Protein AF-A0A7C8HLS0-F1 (afdb_monomer)

pLDDT: mean 87.39, std 11.17, range [52.62, 97.94]

Solvent-accessible surface area (backbone atoms only — not comparable to full-atom values): 8087 Å² total; per-residue (Å²): 131,54,71,65,58,53,51,49,53,51,43,20,54,51,9,51,50,28,35,52,50,21,54,53,48,54,51,49,55,50,51,51,52,52,51,51,53,50,50,54,50,51,52,50,54,55,31,68,75,69,72,64,87,78,79,78,74,75,60,66,64,60,58,52,51,51,53,53,51,49,54,51,33,52,47,36,30,54,28,9,53,25,24,52,69,35,33,53,64,21,38,60,44,36,50,50,48,53,51,54,51,49,53,49,52,53,54,29,52,54,42,32,72,67,38,91,44,73,67,56,23,56,73,31,50,82,52,69,68,60,54,50,52,49,54,53,50,52,53,50,34,54,49,41,47,53,36,46,74,69,63,73,36,89

Secondary structure (DSSP, 8-state):
--HHHHHHHHHHHHHHHHHHHHHHHHHHHHHHHHHHHHHHHHHHHHHHHHT---PPPP-HHHHHHHHHHHHHHHHHHHHHHHHHTT-THHHHHHHHHHHHHHHHHHHHHHHHHH-SSHHHHHHTSPPHHHHHHHHHHHHHHHHHHHHHHTT---

Radius of gyration: 20.22 Å; Cα contacts (8 Å, |Δi|>4): 119; chains: 1; bounding box: 55×35×50 Å

Foldseek 3Di:
DDPLVVLLVVLLVVLQVLQVVLVVLVVVLVVVVVVVVVVVVVVVVVCVVVVDDDDDPDPVVVVVVSVLSNVLSVLSNVLSVCSNLLALCNLVSLVVNLVSLVVLQVVLVVQLVVDPDPVSNVVSHDDPVSVVVNVVSVVSSVSSVVSVVVVVGD

Structure (mmCIF, N/CA/C/O backbone):
data_AF-A0A7C8HLS0-F1
#
_entry.id   AF-A0A7C8HLS0-F1
#
loop_
_atom_site.group_PDB
_atom_site.id
_atom_site.type_symbol
_atom_site.label_atom_id
_atom_site.label_alt_id
_atom_site.label_comp_id
_atom_site.label_asym_id
_atom_site.label_entity_id
_atom_site.label_seq_id
_atom_site.pdbx_PDB_ins_code
_atom_site.Cartn_x
_atom_site.Cartn_y
_atom_site.Cartn_z
_atom_site.occupancy
_atom_site.B_iso_or_equiv
_atom_site.auth_seq_id
_atom_site.auth_comp_id
_atom_site.auth_asym_id
_atom_site.auth_atom_id
_atom_site.pdbx_PDB_model_num
ATOM 1 N N . MET A 1 1 ? -25.284 -3.864 18.017 1.00 72.00 1 MET A N 1
ATOM 2 C CA . MET A 1 1 ? -23.962 -3.477 17.482 1.00 72.00 1 MET A CA 1
ATOM 3 C C . MET A 1 1 ? -24.012 -1.989 17.195 1.00 72.00 1 MET A C 1
ATOM 5 O O . MET A 1 1 ? -24.939 -1.576 16.509 1.00 72.00 1 MET A O 1
ATOM 9 N N . THR A 1 2 ? -23.118 -1.187 17.775 1.00 93.12 2 THR A N 1
ATOM 10 C CA . THR A 1 2 ? -23.072 0.258 17.476 1.00 93.12 2 THR A CA 1
ATOM 11 C C . THR A 1 2 ? -22.434 0.501 16.104 1.00 93.12 2 THR A C 1
ATOM 13 O O . THR A 1 2 ? -21.792 -0.398 15.550 1.00 93.12 2 THR A O 1
ATOM 16 N N . LEU A 1 3 ? -22.612 1.697 15.535 1.00 93.62 3 LEU A N 1
ATOM 17 C CA . LEU A 1 3 ? -22.011 2.055 14.246 1.00 93.62 3 LEU A CA 1
ATOM 18 C C . LEU A 1 3 ? -20.479 1.946 14.295 1.00 93.62 3 LEU A C 1
ATOM 20 O O . LEU A 1 3 ? -19.868 1.420 13.371 1.00 93.62 3 LEU A O 1
ATOM 24 N N . GLU A 1 4 ? -19.860 2.374 15.394 1.00 94.19 4 GLU A N 1
ATOM 25 C CA . GLU A 1 4 ? -18.413 2.301 15.605 1.00 94.19 4 GLU A CA 1
ATOM 26 C C . GLU A 1 4 ? -17.932 0.850 15.595 1.00 94.19 4 GLU A C 1
ATOM 28 O O . GLU A 1 4 ? -16.973 0.521 14.905 1.00 94.19 4 GLU A O 1
ATOM 33 N N . GLN A 1 5 ? -18.641 -0.040 16.295 1.00 92.81 5 GLN A N 1
ATOM 34 C CA . GLN A 1 5 ? -18.319 -1.468 16.312 1.00 92.81 5 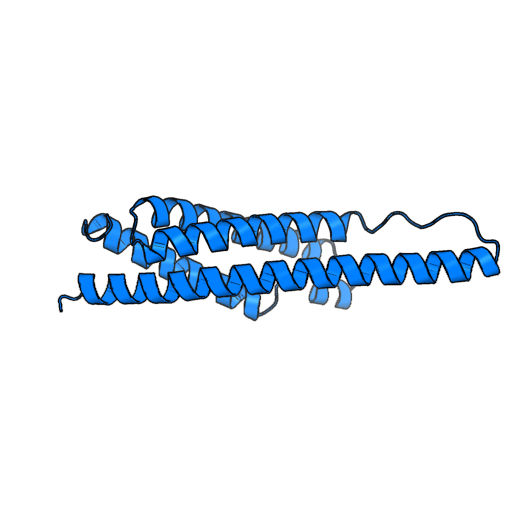GLN A CA 1
ATOM 35 C C . GLN A 1 5 ? -18.435 -2.088 14.916 1.00 92.81 5 GLN A C 1
ATOM 37 O O . GLN A 1 5 ? -17.571 -2.868 14.520 1.00 92.81 5 GLN A O 1
ATOM 42 N N . ALA A 1 6 ? -19.473 -1.719 14.158 1.00 95.50 6 ALA A N 1
ATOM 43 C CA . ALA A 1 6 ? -19.645 -2.159 12.775 1.00 95.50 6 ALA A CA 1
ATOM 44 C C . ALA A 1 6 ? -18.450 -1.741 11.906 1.00 95.50 6 ALA A C 1
ATOM 46 O O . ALA A 1 6 ? -17.879 -2.551 11.178 1.00 95.50 6 ALA A O 1
ATOM 47 N N . LEU A 1 7 ? -18.046 -0.477 12.019 1.00 95.88 7 LEU A N 1
ATOM 48 C CA . LEU A 1 7 ? -16.960 0.109 11.241 1.00 95.88 7 LEU A CA 1
ATOM 49 C C . LEU A 1 7 ? -15.580 -0.424 11.645 1.00 95.88 7 LEU A C 1
ATOM 51 O O . LEU A 1 7 ? -14.730 -0.603 10.776 1.00 95.88 7 LEU A O 1
ATOM 55 N N . VAL A 1 8 ? -15.368 -0.762 12.920 1.00 96.31 8 VAL A N 1
ATOM 56 C CA . VAL A 1 8 ? -14.172 -1.495 13.363 1.00 96.31 8 VAL A CA 1
ATOM 57 C C . VAL A 1 8 ? -14.113 -2.867 12.693 1.00 96.31 8 VAL A C 1
ATOM 59 O O . VAL A 1 8 ? -13.061 -3.247 12.189 1.00 96.31 8 VAL A O 1
ATOM 62 N N . TRP A 1 9 ? -15.225 -3.603 12.608 1.00 96.81 9 TRP A N 1
ATOM 63 C CA . TRP A 1 9 ? -15.250 -4.882 11.887 1.00 96.81 9 TRP A CA 1
ATOM 64 C C . TRP A 1 9 ? -14.962 -4.730 10.393 1.00 96.81 9 TRP A C 1
ATOM 66 O O . TRP A 1 9 ? -14.228 -5.547 9.836 1.00 96.81 9 TRP A O 1
ATOM 76 N N . VAL A 1 10 ? -15.468 -3.669 9.758 1.00 96.56 10 VAL A N 1
ATOM 77 C CA . VAL A 1 10 ? -15.119 -3.336 8.368 1.00 96.56 10 VAL A CA 1
ATOM 78 C C . VAL A 1 10 ? -13.616 -3.080 8.240 1.00 96.56 10 VAL A C 1
ATOM 80 O O . VAL A 1 10 ? -12.970 -3.688 7.387 1.00 96.56 10 VAL A O 1
ATOM 83 N N . LEU A 1 11 ? -13.039 -2.252 9.118 1.00 96.38 11 LEU A N 1
ATOM 84 C CA . LEU A 1 11 ? -11.603 -1.960 9.136 1.00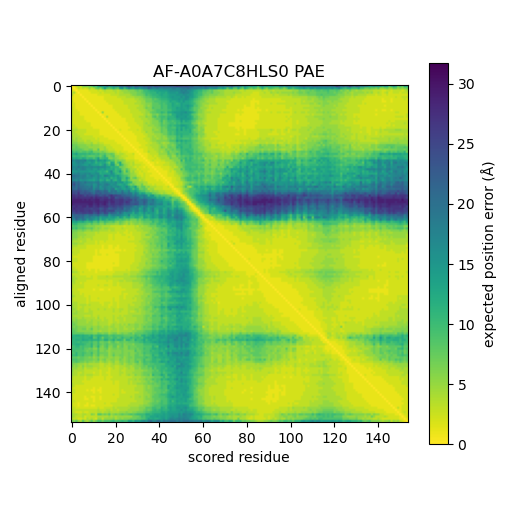 96.38 11 LEU A CA 1
ATOM 85 C C . LEU A 1 11 ? -10.773 -3.243 9.291 1.00 96.38 11 LEU A C 1
ATOM 87 O O . LEU A 1 11 ? -9.819 -3.456 8.548 1.00 96.38 11 LEU A O 1
ATOM 91 N N . ARG A 1 12 ? -11.176 -4.140 10.198 1.00 97.94 12 ARG A N 1
ATOM 92 C CA . ARG A 1 12 ? -10.530 -5.445 10.404 1.00 97.94 12 ARG A CA 1
ATOM 93 C C . ARG A 1 12 ? -10.618 -6.344 9.176 1.00 97.94 12 ARG A C 1
ATOM 95 O O . ARG A 1 12 ? -9.627 -6.979 8.821 1.00 97.94 12 ARG A O 1
ATOM 102 N N . GLY A 1 13 ? -11.778 -6.379 8.520 1.00 97.69 13 GLY A N 1
ATOM 103 C CA . GLY A 1 13 ? -11.981 -7.122 7.277 1.00 97.69 13 GLY A CA 1
ATOM 104 C C . GLY A 1 13 ? -11.022 -6.660 6.181 1.00 97.69 13 GLY A C 1
ATOM 105 O O . GLY A 1 13 ? -10.3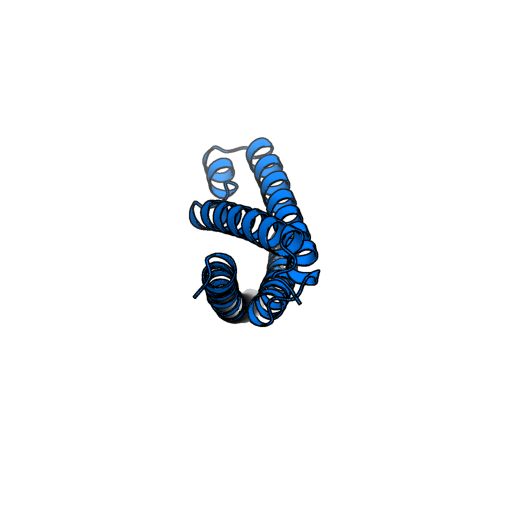22 -7.478 5.585 1.00 97.69 13 GLY A O 1
ATOM 106 N N . PHE A 1 14 ? -10.900 -5.345 5.982 1.00 97.44 14 PHE A N 1
ATOM 107 C CA . PHE A 1 14 ? -9.900 -4.783 5.070 1.00 97.44 14 PHE A CA 1
ATOM 108 C C . PHE A 1 14 ? -8.465 -5.048 5.528 1.00 97.44 14 PHE A C 1
ATOM 110 O O . PHE A 1 14 ? -7.608 -5.328 4.693 1.00 97.44 14 PHE A O 1
ATOM 117 N N . GLY A 1 15 ? -8.205 -5.038 6.836 1.00 97.06 15 GLY A N 1
ATOM 118 C CA . GLY A 1 15 ? -6.914 -5.417 7.397 1.00 97.06 15 GLY A CA 1
ATOM 119 C C . GLY A 1 15 ? -6.489 -6.831 7.002 1.00 97.06 15 GLY A C 1
ATOM 120 O O . GLY A 1 15 ? -5.366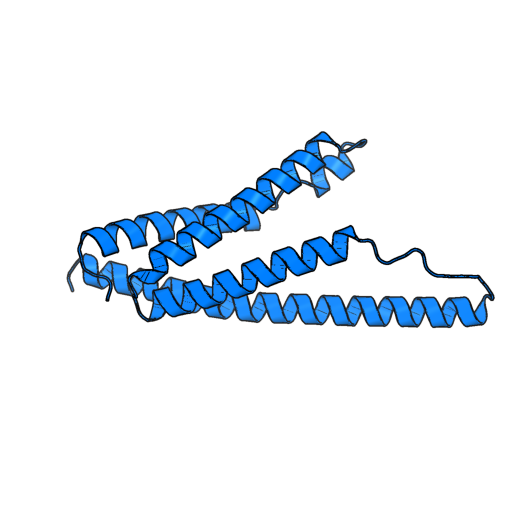 -7.034 6.540 1.00 97.06 15 GLY A O 1
ATOM 121 N N . ALA A 1 16 ? -7.405 -7.797 7.085 1.00 97.88 16 ALA A N 1
ATOM 122 C CA . ALA A 1 16 ? -7.154 -9.163 6.635 1.00 97.88 16 ALA A CA 1
ATOM 123 C C . ALA A 1 16 ? -6.879 -9.225 5.122 1.00 97.88 16 ALA A C 1
ATOM 125 O O . ALA A 1 16 ? -5.932 -9.888 4.694 1.00 97.88 16 ALA A O 1
ATOM 126 N N . LEU A 1 17 ? -7.645 -8.484 4.313 1.00 96.94 17 LEU A N 1
ATOM 127 C CA . LEU A 1 17 ? -7.411 -8.389 2.867 1.00 96.94 17 LEU A CA 1
ATOM 128 C C . LEU A 1 17 ? -6.046 -7.773 2.535 1.00 96.94 17 LEU A C 1
ATOM 130 O O . LEU A 1 17 ? -5.382 -8.240 1.614 1.00 96.94 17 LEU A O 1
ATOM 134 N N . TYR A 1 18 ? -5.597 -6.773 3.295 1.00 96.44 18 TYR A N 1
ATOM 135 C CA . TYR A 1 18 ? -4.273 -6.166 3.141 1.00 96.44 18 TYR A CA 1
ATOM 136 C C . TYR A 1 18 ? -3.153 -7.168 3.432 1.00 96.44 18 TYR A C 1
ATOM 138 O O . TYR A 1 18 ? -2.182 -7.233 2.679 1.00 96.44 18 TYR A O 1
ATOM 146 N N . ILE A 1 19 ? -3.300 -7.993 4.474 1.00 97.38 19 ILE A N 1
ATOM 147 C CA . ILE A 1 19 ? -2.334 -9.055 4.789 1.00 97.38 19 ILE A CA 1
ATOM 148 C C . ILE A 1 19 ? -2.262 -10.064 3.637 1.00 97.38 19 ILE A C 1
ATOM 150 O O . ILE A 1 19 ? -1.172 -10.364 3.149 1.00 97.38 19 ILE A O 1
ATOM 154 N N . VAL A 1 20 ? -3.412 -10.553 3.160 1.00 96.62 20 VAL A N 1
ATOM 155 C CA . VAL A 1 20 ? -3.470 -11.497 2.031 1.00 96.62 20 VAL A CA 1
ATOM 156 C C . VAL A 1 20 ? -2.865 -10.874 0.771 1.00 96.62 20 VAL A C 1
ATOM 158 O O . VAL A 1 20 ? -2.016 -11.490 0.126 1.00 96.62 20 VAL A O 1
ATOM 161 N N . GLY A 1 21 ? -3.242 -9.637 0.447 1.00 92.00 21 GLY A N 1
ATOM 162 C CA . GLY A 1 21 ? -2.714 -8.899 -0.697 1.00 92.00 21 GLY A CA 1
ATOM 163 C C . GLY A 1 21 ? -1.197 -8.725 -0.632 1.00 92.00 21 GLY A C 1
ATOM 164 O O . GLY A 1 21 ? -0.515 -8.945 -1.631 1.00 92.00 21 GLY A O 1
ATOM 165 N N . ALA A 1 22 ? -0.647 -8.419 0.545 1.00 93.69 22 ALA A N 1
ATOM 166 C CA . ALA A 1 22 ? 0.795 -8.312 0.737 1.00 93.69 22 ALA A CA 1
ATOM 167 C C . ALA A 1 22 ? 1.505 -9.658 0.523 1.00 93.69 22 ALA A C 1
ATOM 169 O O . ALA A 1 22 ? 2.514 -9.710 -0.179 1.00 93.69 22 ALA A O 1
ATOM 170 N N . VAL A 1 23 ? 0.967 -10.762 1.054 1.00 94.38 23 VAL A N 1
ATOM 171 C CA . VAL A 1 23 ? 1.526 -12.109 0.828 1.00 94.38 23 VAL A CA 1
ATOM 172 C C . VAL A 1 23 ? 1.538 -12.459 -0.663 1.00 94.38 23 VAL A C 1
ATOM 174 O O . VAL A 1 23 ? 2.552 -12.940 -1.175 1.00 94.38 23 VAL A O 1
ATOM 177 N N . LEU A 1 24 ? 0.443 -12.183 -1.377 1.00 93.12 24 LEU A N 1
ATOM 178 C CA . LEU A 1 24 ? 0.357 -12.406 -2.822 1.00 93.12 24 LEU A CA 1
ATOM 179 C C . LEU A 1 24 ? 1.358 -11.535 -3.592 1.00 93.12 24 LEU A C 1
ATOM 181 O O . LEU A 1 24 ? 2.025 -12.038 -4.496 1.00 93.12 24 LEU A O 1
ATOM 185 N N . LEU A 1 25 ? 1.526 -10.269 -3.203 1.00 89.69 25 LEU A N 1
ATOM 186 C CA . LEU A 1 25 ? 2.520 -9.372 -3.791 1.00 89.69 25 LEU A CA 1
ATOM 187 C C . LEU A 1 25 ? 3.945 -9.905 -3.596 1.00 89.69 25 LEU A C 1
ATOM 189 O O . LEU A 1 25 ? 4.699 -9.987 -4.562 1.00 89.69 25 LEU A O 1
ATOM 193 N N . PHE A 1 26 ? 4.319 -10.318 -2.381 1.00 89.88 26 PHE A N 1
ATOM 194 C CA . PHE A 1 26 ? 5.646 -10.887 -2.122 1.00 89.88 26 PHE A CA 1
ATOM 195 C C . PHE A 1 26 ? 5.883 -12.186 -2.890 1.00 89.88 26 PHE A C 1
ATOM 197 O O . PHE A 1 26 ? 6.985 -12.410 -3.396 1.00 89.88 26 PHE A O 1
ATOM 204 N N . ARG A 1 27 ? 4.852 -13.030 -3.022 1.00 89.94 27 ARG A N 1
ATOM 205 C CA . ARG A 1 27 ? 4.917 -14.222 -3.872 1.00 89.94 27 ARG A CA 1
ATOM 206 C C . ARG A 1 27 ? 5.173 -13.838 -5.327 1.00 89.94 27 ARG A C 1
ATOM 208 O O . ARG A 1 27 ? 6.065 -14.416 -5.938 1.00 89.94 27 ARG A O 1
ATOM 215 N N . HIS A 1 28 ? 4.447 -12.857 -5.861 1.00 86.62 28 HIS A N 1
ATOM 216 C CA . HIS A 1 28 ? 4.668 -12.362 -7.218 1.00 86.62 28 HIS A CA 1
ATOM 217 C C . HIS A 1 28 ? 6.081 -11.808 -7.400 1.00 86.62 28 HIS A C 1
ATOM 219 O O . HIS A 1 28 ? 6.766 -12.232 -8.323 1.00 86.62 28 HIS A O 1
ATOM 225 N N . LEU A 1 29 ? 6.554 -10.936 -6.505 1.00 85.44 29 LEU A N 1
ATOM 226 C CA . LEU A 1 29 ? 7.905 -10.369 -6.575 1.00 85.44 29 LEU A CA 1
ATOM 227 C C . LEU A 1 29 ? 8.990 -11.456 -6.556 1.00 85.44 29 LEU A C 1
ATOM 229 O O . LEU A 1 29 ? 9.953 -11.363 -7.312 1.00 85.44 29 LEU A O 1
ATOM 233 N N . ARG A 1 30 ? 8.820 -12.515 -5.751 1.00 84.31 30 ARG A N 1
ATOM 234 C CA . ARG A 1 30 ? 9.730 -13.673 -5.768 1.00 84.31 30 ARG A CA 1
ATOM 235 C C . ARG A 1 30 ? 9.697 -14.427 -7.091 1.00 84.31 30 ARG A C 1
ATOM 237 O O . ARG A 1 30 ? 10.753 -14.771 -7.603 1.00 84.31 30 ARG A O 1
ATOM 244 N N . VAL A 1 31 ? 8.510 -14.700 -7.631 1.00 84.44 31 VAL A N 1
ATOM 245 C CA . VAL A 1 31 ? 8.372 -15.405 -8.915 1.00 84.44 31 VAL A CA 1
ATOM 246 C C . VAL A 1 31 ? 9.011 -14.599 -10.045 1.00 84.44 31 VAL A C 1
ATOM 248 O O . VAL A 1 31 ? 9.747 -15.171 -10.839 1.00 84.44 31 VAL A O 1
ATOM 251 N N . TYR A 1 32 ? 8.805 -13.280 -10.075 1.00 79.75 32 TYR A N 1
ATOM 252 C CA . TYR A 1 32 ? 9.457 -12.399 -11.045 1.00 79.75 32 TYR A CA 1
ATOM 253 C C . TYR A 1 32 ? 10.980 -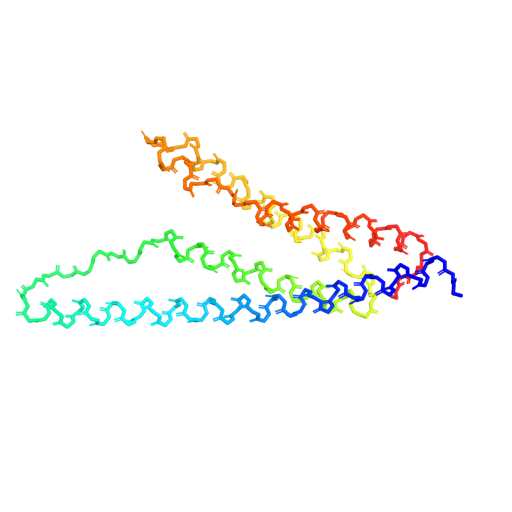12.398 -10.899 1.00 79.75 32 TYR A C 1
ATOM 255 O O . TYR A 1 32 ? 11.670 -12.510 -11.903 1.00 79.75 32 TYR A O 1
ATOM 263 N N . ALA A 1 33 ? 11.510 -12.341 -9.673 1.00 79.38 33 ALA A N 1
ATOM 264 C CA . ALA A 1 33 ? 12.955 -12.412 -9.450 1.00 79.38 33 ALA A CA 1
ATOM 265 C C . ALA A 1 33 ? 13.558 -13.747 -9.927 1.00 79.38 33 ALA A C 1
ATOM 267 O O . ALA A 1 33 ? 14.604 -13.758 -10.565 1.00 79.38 33 ALA A O 1
ATOM 268 N N . LEU A 1 34 ? 12.876 -14.871 -9.676 1.00 79.75 34 LEU A N 1
ATOM 269 C CA . LEU A 1 34 ? 13.317 -16.189 -10.147 1.00 79.75 34 LEU A CA 1
ATOM 270 C C . LEU A 1 34 ? 13.254 -16.320 -11.675 1.00 79.75 34 LEU A C 1
ATOM 272 O O . LEU A 1 34 ? 14.136 -16.932 -12.273 1.00 79.75 34 LEU A O 1
ATOM 276 N N . ALA A 1 35 ? 12.215 -15.768 -12.307 1.00 76.38 35 ALA A N 1
ATOM 277 C CA . ALA A 1 35 ? 12.081 -15.760 -13.761 1.00 76.38 35 ALA A CA 1
ATOM 278 C C . ALA A 1 35 ? 13.159 -14.894 -14.429 1.00 76.38 35 ALA A C 1
ATOM 280 O O . ALA A 1 35 ? 13.699 -15.275 -15.468 1.00 76.38 35 ALA A O 1
ATOM 281 N N . ASP A 1 36 ? 13.505 -13.765 -13.813 1.00 76.69 36 ASP A N 1
ATOM 282 C CA . ASP A 1 36 ? 14.583 -12.891 -14.271 1.00 76.69 36 ASP A CA 1
ATOM 283 C C . ASP A 1 36 ? 15.949 -13.596 -14.170 1.00 76.69 36 ASP A C 1
ATOM 285 O O . ASP A 1 36 ? 16.715 -13.624 -15.131 1.00 76.69 36 ASP A O 1
ATOM 289 N N . ASP A 1 37 ? 16.215 -14.292 -13.059 1.00 78.50 37 ASP A N 1
ATOM 290 C CA . ASP A 1 37 ? 17.423 -15.113 -12.897 1.00 78.50 37 ASP A CA 1
ATOM 291 C C . ASP A 1 37 ? 17.493 -16.273 -13.906 1.00 78.50 37 ASP A C 1
ATOM 293 O O . ASP A 1 37 ? 18.571 -16.600 -14.409 1.00 78.50 37 ASP A O 1
ATOM 297 N N . ALA A 1 38 ? 16.358 -16.906 -14.219 1.00 76.38 38 ALA A N 1
ATOM 298 C CA . ALA A 1 38 ? 16.291 -17.974 -15.215 1.00 76.38 38 ALA A CA 1
ATOM 299 C C . ALA A 1 38 ? 16.555 -17.445 -16.632 1.00 76.38 38 ALA A C 1
ATOM 301 O O . ALA A 1 38 ? 17.334 -18.049 -17.368 1.00 76.38 38 ALA A O 1
ATOM 302 N N . THR A 1 39 ? 15.966 -16.300 -16.986 1.00 76.44 39 THR A N 1
ATOM 303 C CA . THR A 1 39 ? 16.205 -15.621 -18.268 1.00 76.44 39 THR A CA 1
ATOM 304 C C . THR A 1 39 ? 17.678 -15.253 -18.413 1.00 76.44 39 THR A C 1
ATOM 306 O O . THR A 1 39 ? 18.300 -15.642 -19.398 1.00 76.44 39 THR A O 1
ATOM 309 N N . LYS A 1 40 ? 18.279 -14.634 -17.387 1.00 75.50 40 LYS A N 1
ATOM 310 C CA . LYS A 1 40 ? 19.717 -14.316 -17.369 1.00 75.50 40 LYS A CA 1
ATOM 311 C C . LYS A 1 40 ? 20.589 -15.555 -17.530 1.00 75.50 40 LYS A C 1
ATOM 313 O O . LYS A 1 40 ? 21.586 -15.511 -18.238 1.00 75.50 40 LYS A O 1
ATOM 318 N N . ARG A 1 41 ? 20.235 -16.676 -16.893 1.00 75.50 41 ARG A N 1
ATOM 319 C CA . ARG A 1 41 ? 20.966 -17.946 -17.053 1.00 75.50 41 ARG A CA 1
ATOM 320 C C . ARG A 1 41 ? 20.875 -18.498 -18.468 1.00 75.50 41 ARG A C 1
ATOM 322 O O . ARG A 1 41 ? 21.888 -18.952 -18.985 1.00 75.50 41 ARG A O 1
ATOM 329 N N . ILE A 1 42 ? 19.692 -18.473 -19.080 1.00 76.00 42 ILE A N 1
ATOM 330 C CA . ILE A 1 42 ? 19.509 -18.905 -20.472 1.00 76.00 42 ILE A CA 1
ATOM 331 C C . ILE A 1 42 ? 20.329 -18.011 -21.400 1.00 76.00 42 ILE A C 1
ATOM 333 O O . ILE A 1 42 ? 21.052 -18.518 -22.247 1.00 76.00 42 ILE A O 1
ATOM 337 N N . GLU A 1 43 ? 20.277 -16.699 -21.196 1.00 74.25 43 GLU A N 1
ATOM 338 C CA . GLU A 1 43 ? 21.029 -15.736 -21.991 1.00 74.25 43 GLU A CA 1
ATOM 339 C C . GLU A 1 43 ? 22.548 -15.905 -21.832 1.00 74.25 43 GLU A C 1
ATOM 341 O O . GLU A 1 43 ? 23.264 -15.905 -22.829 1.00 74.25 43 GLU A O 1
ATOM 346 N N . MET A 1 44 ? 23.041 -16.153 -20.612 1.00 75.06 44 MET A N 1
ATOM 347 C CA . MET A 1 44 ? 24.448 -16.500 -20.372 1.00 75.06 44 MET A CA 1
ATOM 348 C C . MET A 1 44 ? 24.847 -17.800 -21.081 1.00 75.06 44 MET A C 1
ATOM 350 O O . MET A 1 44 ? 25.877 -17.817 -21.742 1.00 75.06 44 MET A O 1
ATOM 354 N N . MET A 1 45 ? 24.036 -18.863 -21.007 1.00 76.06 45 MET A N 1
ATOM 355 C CA . MET A 1 45 ? 24.338 -20.140 -21.675 1.00 76.06 45 MET A CA 1
ATOM 356 C C . MET A 1 45 ? 24.335 -20.016 -23.204 1.00 76.06 45 MET A C 1
ATOM 358 O O . MET A 1 45 ? 25.238 -20.529 -23.859 1.00 76.06 45 MET A O 1
ATOM 362 N N . THR A 1 46 ? 23.356 -19.319 -23.789 1.00 77.06 46 THR A N 1
ATOM 363 C CA . THR A 1 46 ? 23.325 -19.047 -25.237 1.00 77.06 46 THR A CA 1
ATOM 364 C C . THR A 1 46 ? 24.553 -18.241 -25.665 1.00 77.06 46 THR A C 1
ATOM 366 O O . THR A 1 46 ? 25.166 -18.545 -26.683 1.00 77.06 46 THR A O 1
ATOM 369 N N . ARG A 1 47 ? 24.980 -17.263 -24.858 1.00 68.62 47 ARG A N 1
ATOM 370 C CA . ARG A 1 47 ? 26.145 -16.421 -25.162 1.00 68.62 47 ARG A CA 1
ATOM 371 C C . ARG A 1 47 ? 27.493 -17.099 -24.909 1.00 68.62 47 ARG A C 1
ATOM 373 O O . ARG A 1 47 ? 28.439 -16.794 -25.625 1.00 68.62 47 ARG A O 1
ATOM 380 N N . GLU A 1 48 ? 27.595 -18.037 -23.965 1.00 71.69 48 GLU A N 1
ATOM 381 C CA . GLU A 1 48 ? 28.765 -18.925 -23.825 1.00 71.69 48 GLU A CA 1
ATOM 382 C C . GLU A 1 48 ? 28.950 -19.795 -25.075 1.00 71.69 48 GLU A C 1
ATOM 384 O O . GLU A 1 48 ? 30.078 -20.049 -25.494 1.00 71.69 48 GLU A O 1
ATOM 389 N N . ILE A 1 49 ? 27.843 -20.206 -25.701 1.00 70.00 49 ILE A N 1
ATOM 390 C CA . ILE A 1 49 ? 27.851 -20.931 -26.975 1.00 70.00 49 ILE A CA 1
ATOM 391 C C . ILE A 1 49 ? 28.228 -19.996 -28.144 1.00 70.00 49 ILE A C 1
ATOM 393 O O . ILE A 1 49 ? 28.913 -20.432 -29.068 1.00 70.00 49 ILE A O 1
ATOM 397 N N . GLU A 1 50 ? 27.821 -18.721 -28.108 1.00 77.88 50 GLU A N 1
ATOM 398 C CA . GLU A 1 50 ? 28.033 -17.742 -29.194 1.00 77.88 50 GLU A CA 1
ATOM 399 C C . GLU A 1 50 ? 29.318 -16.890 -29.077 1.00 77.88 50 GLU A C 1
ATOM 401 O O . GLU A 1 50 ? 29.705 -16.237 -30.047 1.00 77.88 50 GLU A O 1
ATOM 406 N N . GLY A 1 51 ? 30.013 -16.897 -27.935 1.00 63.91 51 GLY A N 1
ATOM 407 C CA . GLY A 1 51 ? 31.306 -16.222 -27.746 1.00 63.91 51 GLY A CA 1
ATOM 408 C C . GLY A 1 51 ? 31.259 -14.686 -27.673 1.00 63.91 51 GLY A C 1
ATOM 409 O O . GLY A 1 51 ? 32.231 -14.038 -28.059 1.00 63.91 51 GLY A O 1
ATOM 410 N N . GLN A 1 52 ? 30.157 -14.085 -27.202 1.00 64.62 52 GLN A N 1
ATOM 411 C CA . GLN A 1 52 ? 30.006 -12.622 -27.059 1.00 64.62 52 GLN A CA 1
ATOM 412 C C . GLN A 1 52 ? 30.312 -12.101 -25.638 1.00 64.62 52 GLN A C 1
ATOM 414 O O . GLN A 1 52 ? 29.951 -12.729 -24.643 1.00 64.62 52 GLN A O 1
ATOM 419 N N . GLU A 1 53 ? 30.934 -10.914 -25.534 1.00 52.62 53 GLU A N 1
ATOM 420 C CA . GLU A 1 53 ? 31.297 -10.267 -24.260 1.00 52.62 53 GLU A CA 1
ATOM 421 C C . GLU A 1 53 ? 30.164 -9.442 -23.614 1.00 52.62 53 GLU A C 1
ATOM 423 O O . GLU A 1 53 ? 29.607 -8.532 -24.219 1.00 52.62 53 GLU A O 1
ATOM 428 N N . SER A 1 54 ? 29.964 -9.737 -22.321 1.00 57.91 54 SER A N 1
ATOM 429 C CA . SER A 1 54 ? 29.276 -9.024 -21.227 1.00 57.91 54 SER A CA 1
ATOM 430 C C . SER A 1 54 ? 27.785 -8.645 -21.344 1.00 57.91 54 SER A C 1
ATOM 432 O O . SER A 1 54 ? 27.294 -8.227 -22.391 1.00 57.91 54 SER A O 1
ATOM 434 N N . PRO A 1 55 ? 27.029 -8.761 -20.230 1.00 56.81 55 PRO A N 1
ATOM 435 C CA . PRO A 1 55 ? 25.636 -8.341 -20.175 1.00 56.81 55 PRO A CA 1
ATOM 436 C C . PRO A 1 55 ? 25.547 -6.809 -20.150 1.00 56.81 55 PRO A C 1
ATOM 438 O O . PRO A 1 55 ? 26.328 -6.148 -19.460 1.00 56.81 55 PRO A O 1
ATOM 441 N N . GLU A 1 56 ? 24.553 -6.240 -20.837 1.00 52.91 56 GLU A N 1
ATOM 442 C CA . GLU A 1 56 ? 24.055 -4.928 -20.424 1.00 52.91 56 GLU A CA 1
ATOM 443 C C . GLU A 1 56 ? 23.612 -5.057 -18.957 1.00 52.91 56 GLU A C 1
ATOM 445 O O . GLU A 1 56 ? 22.991 -6.062 -18.586 1.00 52.91 56 GLU A O 1
ATOM 450 N N . PRO A 1 57 ? 23.998 -4.119 -18.076 1.00 52.88 57 PRO A N 1
ATOM 451 C CA . PRO A 1 57 ? 23.639 -4.205 -16.671 1.00 52.88 57 PRO A CA 1
ATOM 452 C C . PRO A 1 57 ? 22.114 -4.312 -16.550 1.00 52.88 57 PRO A C 1
ATOM 454 O O . PRO A 1 57 ? 21.408 -3.676 -17.331 1.00 52.88 57 PRO A O 1
ATOM 457 N N . PRO A 1 58 ? 21.592 -5.089 -15.580 1.00 55.91 58 PRO A N 1
ATOM 458 C CA . PRO A 1 58 ? 20.154 -5.177 -15.367 1.00 55.91 58 PRO A CA 1
ATOM 459 C C . PRO A 1 58 ? 19.595 -3.763 -15.262 1.00 55.91 58 PRO A C 1
ATOM 461 O O . PRO A 1 58 ? 20.158 -2.962 -14.509 1.00 55.91 58 PRO A O 1
ATOM 464 N N . ASP A 1 59 ? 18.525 -3.466 -16.006 1.00 58.22 59 ASP A N 1
ATOM 465 C CA . ASP A 1 59 ? 17.912 -2.141 -16.021 1.00 58.22 59 ASP A CA 1
ATOM 466 C C . ASP A 1 59 ? 17.760 -1.656 -14.576 1.00 58.22 59 ASP A C 1
ATOM 468 O O . ASP A 1 59 ? 16.958 -2.181 -13.795 1.00 58.22 59 ASP A O 1
ATOM 472 N N . ALA A 1 60 ? 18.566 -0.662 -14.179 1.00 58.72 60 ALA A N 1
ATOM 473 C CA . ALA A 1 60 ? 18.583 -0.141 -12.807 1.00 58.72 60 ALA A CA 1
ATOM 474 C C . ALA A 1 60 ? 17.165 0.256 -12.352 1.00 58.72 60 ALA A C 1
ATOM 476 O O . ALA A 1 60 ? 16.796 0.156 -11.178 1.00 58.72 60 ALA A O 1
ATOM 477 N N . PHE A 1 61 ? 16.343 0.616 -13.335 1.00 58.78 61 PHE A N 1
ATOM 478 C CA . PHE A 1 61 ? 14.928 0.885 -13.224 1.00 58.78 61 PHE A CA 1
ATOM 479 C C . PHE A 1 61 ? 14.101 -0.270 -12.635 1.00 58.78 61 PHE A C 1
ATOM 481 O O . PHE A 1 61 ? 13.299 -0.036 -11.725 1.00 58.78 61 PHE A O 1
ATOM 488 N N . ASP A 1 62 ? 14.295 -1.504 -13.097 1.00 67.94 62 ASP A N 1
ATOM 489 C CA . ASP A 1 62 ? 13.531 -2.664 -12.629 1.00 67.94 62 ASP A CA 1
ATOM 490 C C . ASP A 1 62 ? 13.888 -3.021 -11.185 1.00 67.94 62 ASP A C 1
ATOM 492 O O . ASP A 1 62 ? 13.015 -3.342 -10.371 1.00 67.94 62 ASP A O 1
ATOM 496 N N . THR A 1 63 ? 15.158 -2.839 -10.822 1.00 72.44 63 THR A N 1
ATOM 497 C CA . THR A 1 63 ? 15.630 -3.014 -9.445 1.00 72.44 63 THR A CA 1
ATOM 498 C C . THR A 1 63 ? 15.014 -1.975 -8.503 1.00 72.44 63 THR A C 1
ATOM 500 O O . THR A 1 63 ? 14.522 -2.324 -7.425 1.00 72.44 63 THR A O 1
ATOM 503 N N . GLU A 1 64 ? 14.990 -0.698 -8.892 1.00 78.25 64 GLU A N 1
ATOM 504 C CA . GLU A 1 64 ? 14.363 0.364 -8.098 1.00 78.25 64 GLU A CA 1
ATOM 505 C C . GLU A 1 64 ? 12.850 0.178 -7.960 1.00 78.25 64 GLU A C 1
ATOM 507 O O . GLU A 1 64 ? 12.307 0.322 -6.860 1.00 78.25 64 GLU A O 1
ATOM 512 N N . ARG A 1 65 ? 12.168 -0.187 -9.053 1.00 80.62 65 ARG A N 1
ATOM 513 C CA . ARG A 1 65 ? 10.732 -0.491 -9.049 1.00 80.62 65 ARG A CA 1
ATOM 514 C C . ARG A 1 65 ? 10.427 -1.620 -8.070 1.00 80.62 65 ARG A C 1
ATOM 516 O O . ARG A 1 65 ? 9.536 -1.475 -7.235 1.00 80.62 65 ARG A O 1
ATOM 523 N N . ASN A 1 66 ? 11.175 -2.719 -8.137 1.00 81.50 66 ASN A N 1
ATOM 524 C CA . ASN A 1 66 ? 10.961 -3.878 -7.273 1.00 81.50 66 ASN A CA 1
ATOM 525 C C . ASN A 1 66 ? 11.204 -3.537 -5.797 1.00 81.50 66 ASN A C 1
ATOM 527 O O . ASN A 1 66 ? 10.422 -3.950 -4.941 1.00 81.50 66 ASN A O 1
ATOM 531 N N . ARG A 1 67 ? 12.222 -2.721 -5.487 1.00 86.12 67 ARG A N 1
ATOM 532 C CA . ARG A 1 67 ? 12.464 -2.213 -4.123 1.00 86.12 67 ARG A CA 1
ATOM 533 C C . ARG A 1 67 ? 11.316 -1.337 -3.623 1.00 86.12 67 ARG A C 1
ATOM 535 O O . ARG A 1 67 ? 10.874 -1.505 -2.488 1.00 86.12 67 ARG A O 1
ATOM 542 N N . TRP A 1 68 ? 10.800 -0.444 -4.468 1.00 88.69 68 TRP A N 1
ATOM 543 C CA . TRP A 1 68 ? 9.659 0.408 -4.128 1.00 88.69 68 TRP A CA 1
ATOM 544 C C . TRP A 1 68 ? 8.391 -0.412 -3.855 1.00 88.69 68 TRP A C 1
ATOM 546 O O . TRP A 1 68 ? 7.692 -0.173 -2.870 1.00 88.69 68 TRP A O 1
ATOM 556 N N . LEU A 1 69 ? 8.118 -1.415 -4.696 1.00 87.38 69 LEU A N 1
ATOM 557 C CA . LEU A 1 69 ? 6.996 -2.340 -4.520 1.00 87.38 69 LEU A CA 1
ATOM 558 C C . LEU A 1 69 ? 7.152 -3.192 -3.257 1.00 87.38 69 LEU A C 1
ATOM 560 O O . LEU A 1 69 ? 6.178 -3.373 -2.531 1.00 87.38 69 LEU A O 1
ATOM 564 N N . ALA A 1 70 ? 8.362 -3.666 -2.955 1.00 89.00 70 ALA A N 1
ATOM 565 C CA . ALA A 1 70 ? 8.636 -4.409 -1.730 1.00 89.00 70 ALA A CA 1
ATOM 566 C C . ALA A 1 70 ? 8.384 -3.549 -0.481 1.00 89.00 70 ALA A C 1
ATOM 568 O O . ALA A 1 70 ? 7.710 -4.002 0.443 1.00 89.00 70 ALA A O 1
ATOM 569 N N . ALA A 1 71 ? 8.848 -2.294 -0.473 1.00 91.50 71 ALA A N 1
ATOM 570 C CA . ALA A 1 71 ? 8.589 -1.355 0.619 1.00 91.50 71 ALA A CA 1
ATOM 571 C C . ALA A 1 71 ? 7.084 -1.089 0.804 1.00 91.50 71 ALA A C 1
ATOM 573 O O . ALA A 1 71 ? 6.574 -1.153 1.924 1.00 91.50 71 ALA A O 1
ATOM 574 N N . GLY A 1 72 ? 6.355 -0.872 -0.297 1.00 92.25 72 GLY A N 1
ATOM 575 C CA . GLY A 1 72 ? 4.895 -0.753 -0.277 1.00 92.25 72 GLY A CA 1
ATOM 576 C C . GLY A 1 72 ? 4.207 -2.020 0.245 1.00 92.25 72 GLY A C 1
ATOM 577 O O . GLY A 1 72 ? 3.263 -1.932 1.027 1.00 92.25 72 GLY A O 1
ATOM 578 N N . GLY A 1 73 ? 4.712 -3.203 -0.113 1.00 92.44 73 GLY A N 1
ATOM 579 C CA . GLY A 1 73 ? 4.222 -4.492 0.375 1.00 92.44 73 GLY A CA 1
ATOM 580 C C . GLY A 1 73 ? 4.401 -4.677 1.881 1.00 92.44 73 GLY A C 1
ATOM 581 O O . GLY A 1 73 ? 3.464 -5.104 2.555 1.00 92.44 73 GLY A O 1
ATOM 582 N N . VAL A 1 74 ? 5.562 -4.295 2.429 1.00 94.88 74 VAL A N 1
ATOM 583 C CA . VAL A 1 74 ? 5.799 -4.301 3.884 1.00 94.88 74 VAL A CA 1
ATOM 584 C C . VAL A 1 74 ? 4.823 -3.357 4.579 1.00 94.88 74 VAL A C 1
ATOM 586 O O . VAL A 1 74 ? 4.138 -3.772 5.512 1.00 94.88 74 VAL A O 1
ATOM 589 N N . LEU A 1 75 ? 4.708 -2.111 4.108 1.00 95.06 75 LEU A N 1
ATOM 590 C CA . LEU A 1 75 ? 3.776 -1.146 4.697 1.00 95.06 75 LEU A CA 1
ATOM 591 C C . LEU A 1 75 ? 2.323 -1.638 4.615 1.00 95.06 75 LEU A C 1
ATOM 593 O O . LEU A 1 75 ? 1.580 -1.483 5.579 1.00 95.06 75 LEU A O 1
ATOM 597 N N . THR A 1 76 ? 1.931 -2.289 3.515 1.00 95.75 76 THR A N 1
ATOM 598 C CA . THR A 1 76 ? 0.594 -2.885 3.351 1.00 95.75 76 THR A CA 1
ATOM 599 C C . THR A 1 76 ? 0.348 -3.983 4.385 1.00 95.75 76 THR A C 1
ATOM 601 O O . THR A 1 76 ? -0.699 -3.991 5.028 1.00 95.75 76 THR A O 1
ATOM 604 N N . ALA A 1 77 ? 1.317 -4.878 4.602 1.00 96.69 77 ALA A N 1
ATOM 605 C CA . ALA A 1 77 ? 1.204 -5.941 5.600 1.00 96.69 77 ALA A CA 1
ATOM 606 C C . ALA A 1 77 ? 1.091 -5.379 7.027 1.00 96.69 77 ALA A C 1
ATOM 608 O O . ALA A 1 77 ? 0.231 -5.805 7.799 1.00 96.69 77 ALA A O 1
ATOM 609 N N . VAL A 1 78 ? 1.932 -4.396 7.363 1.00 97.50 78 VAL A N 1
ATOM 610 C CA . VAL A 1 78 ? 1.949 -3.755 8.686 1.00 97.50 78 VAL A CA 1
ATOM 611 C C . VAL A 1 78 ? 0.661 -2.959 8.925 1.00 97.50 78 VAL A C 1
ATOM 613 O O . VAL A 1 78 ? 0.082 -3.051 10.007 1.00 97.50 78 VAL A O 1
ATOM 616 N N . ALA A 1 79 ? 0.152 -2.253 7.909 1.00 96.75 79 ALA A N 1
ATOM 617 C CA . ALA A 1 79 ? -1.156 -1.599 7.958 1.00 96.75 79 ALA A CA 1
ATOM 618 C C . ALA A 1 79 ? -2.273 -2.624 8.185 1.00 96.75 79 ALA A C 1
ATOM 620 O O . ALA A 1 79 ? -3.141 -2.416 9.030 1.00 96.75 79 ALA A O 1
ATOM 621 N N . GLY A 1 80 ? -2.220 -3.751 7.469 1.00 96.94 80 GLY A N 1
ATOM 622 C CA . GLY A 1 80 ? -3.159 -4.856 7.611 1.00 96.94 80 GLY A CA 1
ATOM 623 C C . GLY A 1 80 ? -3.223 -5.392 9.038 1.00 96.94 80 GLY A C 1
ATOM 624 O O . GLY A 1 80 ? -4.302 -5.457 9.624 1.00 96.94 80 GLY A O 1
ATOM 625 N N . LEU A 1 81 ? -2.064 -5.685 9.633 1.00 97.75 81 LEU A N 1
ATOM 626 C CA . LEU A 1 81 ? -1.958 -6.119 11.029 1.00 97.75 81 LEU A CA 1
ATOM 627 C C . LEU A 1 81 ? -2.528 -5.076 11.996 1.00 97.75 81 LEU A C 1
ATOM 629 O O . LEU A 1 81 ? -3.368 -5.409 12.831 1.00 97.75 81 LEU A O 1
ATOM 633 N N . ALA A 1 82 ? -2.130 -3.810 11.856 1.00 97.19 82 ALA A N 1
ATOM 634 C CA . ALA A 1 82 ? -2.623 -2.741 12.720 1.00 97.19 82 ALA A CA 1
ATOM 635 C C . ALA A 1 82 ? -4.151 -2.569 12.622 1.00 97.19 82 ALA A C 1
ATOM 637 O O . ALA A 1 82 ? -4.811 -2.368 13.640 1.00 97.19 82 ALA A O 1
ATOM 638 N N . MET A 1 83 ? -4.724 -2.700 11.421 1.00 97.69 83 MET A N 1
ATOM 639 C CA . MET A 1 83 ? -6.170 -2.643 11.189 1.00 97.69 83 MET A CA 1
ATOM 640 C C . MET A 1 83 ? -6.917 -3.851 11.772 1.00 97.69 83 MET A C 1
ATOM 642 O O . MET A 1 83 ? -7.964 -3.666 12.388 1.00 97.69 83 MET A O 1
ATOM 646 N N . VAL A 1 84 ? -6.385 -5.075 11.642 1.00 97.94 84 VAL A N 1
ATOM 647 C CA . VAL A 1 84 ? -6.981 -6.297 12.231 1.00 97.94 84 VAL A CA 1
ATOM 648 C C . VAL A 1 84 ? -7.082 -6.194 13.752 1.00 97.94 84 VAL A C 1
ATOM 650 O O . VAL A 1 84 ? -8.093 -6.580 14.342 1.00 97.94 84 VAL A O 1
ATOM 653 N N . PHE A 1 85 ? -6.067 -5.625 14.396 1.00 97.12 85 PHE A N 1
ATOM 654 C CA . PHE A 1 85 ? -6.091 -5.393 15.839 1.00 97.12 85 PHE A CA 1
ATOM 655 C C . PHE A 1 85 ? -6.789 -4.085 16.235 1.00 97.12 85 PHE A C 1
ATOM 657 O O . PHE A 1 85 ? -6.985 -3.845 17.422 1.00 97.12 85 PHE A O 1
ATOM 664 N N . ALA A 1 86 ? -7.245 -3.291 15.259 1.00 95.38 86 ALA A N 1
ATOM 665 C CA . ALA A 1 86 ? -7.869 -1.983 15.451 1.00 95.38 86 ALA A CA 1
ATOM 666 C C . ALA A 1 86 ? -7.012 -1.025 16.300 1.00 95.38 86 ALA A C 1
ATOM 668 O O . ALA A 1 86 ? -7.537 -0.298 17.136 1.00 95.38 86 ALA A O 1
ATOM 669 N N . LEU A 1 87 ? -5.695 -1.034 16.081 1.00 96.38 87 LEU A N 1
ATOM 670 C CA . LEU A 1 87 ? -4.743 -0.205 16.820 1.00 96.38 87 LEU A CA 1
ATOM 671 C C . LEU A 1 87 ? -4.760 1.237 16.315 1.00 96.38 87 LEU A C 1
ATOM 673 O O . LEU A 1 87 ? -4.831 1.473 15.105 1.00 96.38 87 LEU A O 1
ATOM 677 N N . GLN A 1 88 ? -4.565 2.206 17.204 1.00 94.38 88 GLN A N 1
ATOM 678 C CA . GLN A 1 88 ? -4.500 3.625 16.845 1.00 94.38 88 GLN A CA 1
ATOM 679 C C . GLN A 1 88 ? -3.333 3.953 15.894 1.00 94.38 88 GLN A C 1
ATOM 681 O O . GLN A 1 88 ? -3.447 4.833 15.037 1.00 94.38 88 GLN A O 1
ATOM 686 N N . ILE A 1 89 ? -2.241 3.179 15.953 1.00 96.00 89 ILE A N 1
ATOM 687 C CA . ILE A 1 89 ? -1.104 3.302 15.025 1.00 96.00 89 ILE A CA 1
ATOM 688 C C . ILE A 1 89 ? -1.478 2.994 13.564 1.00 96.00 89 ILE A C 1
ATOM 690 O O . ILE A 1 89 ? -0.773 3.429 12.651 1.00 96.00 89 ILE A O 1
ATOM 694 N N . SER A 1 90 ? -2.598 2.299 13.316 1.00 95.00 90 SER A N 1
ATOM 695 C CA . SER A 1 90 ? -3.083 2.017 11.956 1.00 95.00 90 SER A CA 1
ATOM 696 C C . SER A 1 90 ? -3.248 3.290 11.127 1.00 95.00 90 SER A C 1
ATOM 698 O O . SER A 1 90 ? -2.870 3.291 9.959 1.00 95.00 90 SER A O 1
ATOM 700 N N . LEU A 1 91 ? -3.702 4.394 11.733 1.00 95.94 91 LEU A N 1
ATOM 701 C CA . LEU A 1 91 ? -3.826 5.685 11.057 1.00 95.94 91 LEU A CA 1
ATOM 702 C C . LEU A 1 91 ? -2.472 6.190 10.546 1.00 95.94 91 LEU A C 1
ATOM 704 O O . LEU A 1 91 ? -2.361 6.588 9.390 1.00 95.94 91 LEU A O 1
ATOM 708 N N . VAL A 1 92 ? -1.438 6.142 11.388 1.00 96.56 92 VAL A N 1
ATOM 709 C CA . VAL A 1 92 ? -0.089 6.601 11.024 1.00 96.56 92 VAL A CA 1
ATOM 710 C C . VAL A 1 92 ? 0.452 5.775 9.858 1.00 96.56 92 VAL A C 1
ATOM 712 O O . VAL A 1 92 ? 0.952 6.330 8.882 1.00 96.56 92 VAL A O 1
ATOM 715 N N . ILE A 1 93 ? 0.297 4.451 9.914 1.00 96.25 93 ILE A N 1
ATOM 716 C CA . ILE A 1 93 ? 0.781 3.553 8.859 1.00 96.25 93 ILE A CA 1
ATOM 717 C C . ILE A 1 93 ? -0.015 3.749 7.558 1.00 96.25 93 ILE A C 1
ATOM 719 O O . ILE A 1 93 ? 0.576 3.769 6.481 1.00 96.25 93 ILE A O 1
ATOM 723 N N . LEU A 1 94 ? -1.336 3.944 7.634 1.00 96.31 94 LEU A N 1
ATOM 724 C CA . LEU A 1 94 ? -2.182 4.230 6.470 1.00 96.31 94 LEU A CA 1
ATOM 725 C C . LEU A 1 94 ? -1.810 5.562 5.806 1.00 96.31 94 LEU A C 1
ATOM 727 O O . LEU A 1 94 ? -1.741 5.632 4.581 1.00 96.31 94 LEU A O 1
ATOM 731 N N . VAL A 1 95 ? -1.494 6.600 6.588 1.00 96.88 95 VAL A N 1
ATOM 732 C CA . VAL A 1 95 ? -0.965 7.866 6.053 1.00 96.88 95 VAL A CA 1
ATOM 733 C C . VAL A 1 95 ? 0.364 7.637 5.333 1.00 96.88 95 VAL A C 1
ATOM 735 O O . VAL A 1 95 ? 0.531 8.105 4.208 1.00 96.88 95 VAL A O 1
ATOM 738 N N . LEU A 1 96 ? 1.286 6.868 5.922 1.00 96.50 96 LEU A N 1
ATOM 739 C CA . LEU A 1 96 ? 2.541 6.505 5.254 1.00 96.50 96 LEU A CA 1
ATOM 740 C C . LEU A 1 96 ? 2.298 5.725 3.953 1.00 96.50 96 LEU A C 1
ATOM 742 O O . LEU A 1 96 ? 2.990 5.967 2.966 1.00 96.50 96 LEU A O 1
ATOM 746 N N . LEU A 1 97 ? 1.295 4.843 3.917 1.00 94.81 97 LEU A N 1
ATOM 747 C CA . LEU A 1 97 ? 0.908 4.113 2.709 1.00 94.81 97 LEU A CA 1
ATOM 748 C C . LEU A 1 97 ? 0.403 5.062 1.611 1.00 9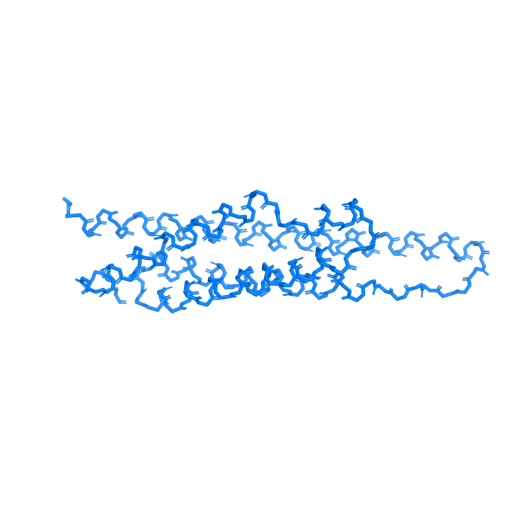4.81 97 LEU A C 1
ATOM 750 O O . LEU A 1 97 ? 0.815 4.947 0.458 1.00 94.81 97 LEU A O 1
ATOM 754 N N . VAL A 1 98 ? -0.443 6.035 1.966 1.00 96.00 98 VAL A N 1
ATOM 755 C CA . VAL A 1 98 ? -0.927 7.073 1.037 1.00 96.00 98 VAL A CA 1
ATOM 756 C C . VAL A 1 98 ? 0.244 7.881 0.478 1.00 96.00 98 VAL A C 1
ATOM 758 O O . VAL A 1 98 ? 0.314 8.095 -0.732 1.00 96.00 98 VAL A O 1
ATOM 761 N N . LEU A 1 99 ? 1.190 8.290 1.328 1.00 95.88 99 LEU A N 1
ATOM 762 C CA . LEU A 1 99 ? 2.387 9.021 0.902 1.00 95.88 99 LEU A CA 1
ATOM 763 C C . LEU A 1 99 ? 3.277 8.177 -0.021 1.00 95.88 99 LEU A C 1
ATOM 765 O O . LEU A 1 99 ? 3.760 8.679 -1.037 1.00 95.88 99 LEU A O 1
ATOM 769 N N . GLN A 1 100 ? 3.452 6.889 0.281 1.00 94.38 100 GLN A N 1
ATOM 770 C CA . GLN A 1 100 ? 4.203 5.957 -0.561 1.00 94.38 100 GLN A CA 1
ATOM 771 C C . GLN A 1 100 ? 3.557 5.794 -1.948 1.00 94.38 100 GLN A C 1
ATOM 773 O O . GLN A 1 100 ? 4.260 5.807 -2.962 1.00 94.38 100 GLN A O 1
ATOM 778 N N . GLN A 1 101 ? 2.227 5.698 -2.028 1.00 93.19 101 GLN A N 1
ATOM 779 C CA . GLN A 1 101 ? 1.520 5.636 -3.311 1.00 93.19 101 GLN A CA 1
ATOM 780 C C . GLN A 1 101 ? 1.555 6.971 -4.067 1.00 93.19 101 GLN A C 1
ATOM 782 O O . GLN A 1 101 ? 1.729 6.985 -5.286 1.00 93.19 101 GLN A O 1
ATOM 787 N N . LEU A 1 102 ? 1.474 8.103 -3.362 1.00 94.12 102 LEU A N 1
ATOM 788 C CA . LEU A 1 102 ? 1.609 9.422 -3.976 1.00 94.12 102 LEU A CA 1
ATOM 789 C C . LEU A 1 102 ? 2.999 9.607 -4.597 1.00 94.12 102 LEU A C 1
ATOM 791 O O . LEU A 1 102 ? 3.106 10.057 -5.736 1.00 94.12 102 LEU A O 1
ATOM 795 N N . GLY A 1 103 ? 4.055 9.187 -3.894 1.00 93.06 103 GLY A N 1
ATOM 796 C CA . GLY A 1 103 ? 5.418 9.184 -4.427 1.00 93.06 103 GLY A CA 1
ATOM 797 C C . GLY A 1 103 ? 5.548 8.343 -5.701 1.00 93.06 103 GLY A C 1
ATOM 798 O O . GLY A 1 103 ? 6.182 8.775 -6.665 1.00 93.06 103 GLY A O 1
ATOM 799 N N . TYR A 1 104 ? 4.878 7.186 -5.755 1.00 90.25 104 TYR A N 1
ATOM 800 C CA . TYR A 1 104 ? 4.813 6.372 -6.970 1.00 90.25 104 TYR A CA 1
ATOM 801 C C . TYR A 1 104 ? 4.134 7.114 -8.130 1.00 90.25 104 TYR A C 1
ATOM 803 O O . TYR A 1 104 ? 4.667 7.130 -9.240 1.00 90.25 104 TYR A O 1
ATOM 811 N N . PHE A 1 105 ? 2.988 7.758 -7.890 1.00 91.50 105 PHE A N 1
ATOM 812 C CA . PHE A 1 105 ? 2.280 8.507 -8.932 1.00 91.50 105 PHE A CA 1
ATOM 813 C C . PHE A 1 105 ? 3.062 9.716 -9.431 1.00 91.50 105 PHE A C 1
ATOM 815 O O . PHE A 1 105 ? 3.081 9.953 -10.636 1.00 91.50 105 PHE A O 1
ATOM 822 N N . ILE A 1 106 ? 3.742 10.445 -8.543 1.00 92.06 106 ILE A N 1
ATOM 823 C CA . ILE A 1 106 ? 4.625 11.549 -8.935 1.00 92.06 106 ILE A CA 1
ATOM 824 C C . ILE A 1 106 ? 5.732 11.018 -9.848 1.00 92.06 106 ILE A C 1
ATOM 826 O O . ILE A 1 106 ? 5.932 11.550 -10.939 1.00 92.06 106 ILE A O 1
ATOM 830 N N . ARG A 1 107 ? 6.393 9.921 -9.457 1.00 89.06 107 ARG A N 1
ATOM 831 C CA . ARG A 1 107 ? 7.437 9.291 -10.275 1.00 89.06 107 ARG A CA 1
ATOM 832 C C . ARG A 1 107 ? 6.905 8.851 -11.642 1.00 89.06 107 ARG A C 1
ATOM 834 O O . ARG A 1 107 ? 7.552 9.117 -12.651 1.00 89.06 107 ARG A O 1
ATOM 841 N N . GLN A 1 108 ? 5.733 8.219 -11.699 1.00 88.50 108 GLN A N 1
ATOM 842 C CA . GLN A 1 108 ? 5.129 7.811 -12.972 1.00 88.50 108 GLN A CA 1
ATOM 843 C C . GLN A 1 108 ? 4.727 9.002 -13.841 1.00 88.50 108 GLN A C 1
ATOM 845 O O . GLN A 1 108 ? 4.966 8.993 -15.044 1.00 88.50 108 GLN A O 1
ATOM 850 N N . ARG A 1 109 ? 4.207 10.075 -13.238 1.00 89.19 109 ARG A N 1
ATOM 851 C CA . ARG A 1 109 ? 3.889 11.308 -13.959 1.00 89.19 109 ARG A CA 1
ATOM 852 C C . ARG A 1 109 ? 5.135 11.961 -14.551 1.00 89.19 109 ARG A C 1
ATOM 854 O O . ARG A 1 109 ? 5.096 12.417 -15.687 1.00 89.19 109 ARG A O 1
ATOM 861 N N . MET A 1 110 ? 6.243 11.990 -13.811 1.00 88.31 110 MET A N 1
ATOM 862 C CA . MET A 1 110 ? 7.519 12.485 -14.336 1.00 88.31 110 MET A CA 1
ATOM 863 C C . MET A 1 110 ? 8.001 11.652 -15.531 1.00 88.31 110 MET A C 1
ATOM 865 O O . MET A 1 110 ? 8.530 12.216 -16.483 1.00 88.31 110 MET A O 1
ATOM 869 N N . ARG A 1 111 ? 7.776 10.331 -15.518 1.00 86.00 111 ARG A N 1
ATOM 870 C CA . ARG A 1 111 ? 8.107 9.447 -16.649 1.00 86.00 111 ARG A CA 1
ATOM 871 C C . ARG A 1 111 ? 7.209 9.671 -17.856 1.00 86.00 111 ARG A C 1
ATOM 873 O O . ARG A 1 111 ? 7.725 9.754 -18.960 1.00 86.00 111 ARG A O 1
ATOM 880 N N . GLU A 1 112 ? 5.904 9.816 -17.641 1.00 88.44 112 GLU A N 1
ATOM 881 C CA . GLU A 1 112 ? 4.950 10.155 -18.701 1.00 88.44 112 GLU A CA 1
ATOM 882 C C . GLU A 1 112 ? 5.370 11.451 -19.415 1.00 88.44 112 GLU A C 1
ATOM 884 O O . GLU A 1 112 ? 5.368 11.509 -20.638 1.00 88.44 112 GLU A O 1
ATOM 889 N N . LEU A 1 113 ? 5.795 12.472 -18.660 1.00 88.62 113 LEU A N 1
ATOM 890 C CA . LEU A 1 113 ? 6.253 13.753 -19.215 1.00 88.62 113 LEU A CA 1
ATOM 891 C C . LEU A 1 113 ? 7.619 13.673 -19.914 1.00 88.62 113 LEU A C 1
ATOM 893 O O . LEU A 1 113 ? 7.883 14.457 -20.821 1.00 88.62 113 LEU A O 1
ATOM 897 N N . ALA A 1 114 ? 8.492 12.760 -19.486 1.00 89.44 114 ALA A N 1
ATOM 898 C CA . ALA A 1 114 ? 9.811 12.551 -20.083 1.00 89.44 114 ALA A CA 1
ATOM 899 C C . ALA A 1 114 ? 9.793 11.581 -21.282 1.00 89.44 114 ALA A C 1
ATOM 901 O O . ALA A 1 114 ? 10.818 11.408 -21.947 1.00 89.44 114 ALA A O 1
ATOM 902 N N . ALA A 1 115 ? 8.661 10.922 -21.545 1.00 87.38 115 ALA A N 1
ATOM 903 C CA . ALA A 1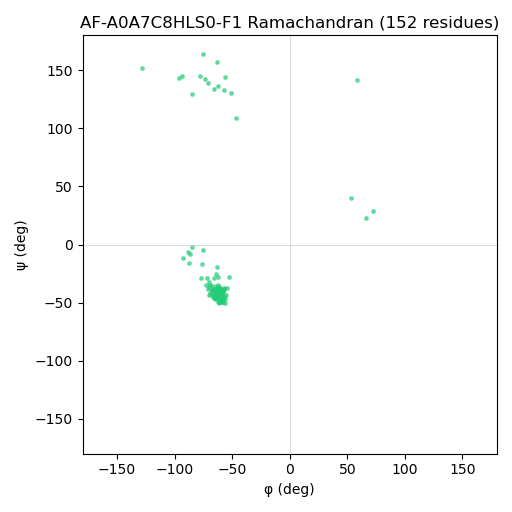 115 ? 8.529 9.943 -22.612 1.00 87.38 115 ALA A CA 1
ATOM 904 C C . ALA A 1 115 ? 8.677 10.600 -23.991 1.00 87.38 115 ALA A C 1
ATOM 906 O O . ALA A 1 115 ? 8.080 11.633 -24.288 1.00 87.38 115 ALA A O 1
ATOM 907 N N . LYS A 1 116 ? 9.481 9.970 -24.853 1.00 87.44 116 LYS A N 1
ATOM 908 C CA . LYS A 1 116 ? 9.746 10.451 -26.218 1.00 87.44 116 LYS A CA 1
ATOM 909 C C . LYS A 1 116 ? 8.729 9.941 -27.238 1.00 87.44 116 LYS A C 1
ATOM 911 O O . LYS A 1 116 ? 8.662 10.482 -28.338 1.00 87.44 116 LYS A O 1
ATOM 916 N N . THR A 1 117 ? 7.963 8.909 -26.887 1.00 89.25 117 THR A N 1
ATOM 917 C CA . THR A 1 117 ? 6.948 8.298 -27.750 1.00 89.25 117 THR A CA 1
ATOM 918 C C . THR A 1 117 ? 5.604 8.198 -27.023 1.00 89.25 117 THR A C 1
ATOM 920 O O . THR A 1 117 ? 5.581 8.094 -25.792 1.00 89.25 117 THR A O 1
ATOM 923 N N . PRO A 1 118 ? 4.477 8.215 -27.761 1.00 86.06 118 PRO A N 1
ATOM 924 C CA . PRO A 1 118 ? 3.146 8.044 -27.176 1.00 86.06 118 PRO A CA 1
ATOM 925 C C . PRO A 1 118 ? 2.981 6.709 -26.440 1.00 86.06 118 PRO A C 1
ATOM 927 O O . PRO A 1 118 ? 2.409 6.678 -25.357 1.00 86.06 118 PRO A O 1
ATOM 930 N N . GLU A 1 119 ? 3.539 5.632 -26.992 1.00 82.88 119 GLU A N 1
ATOM 931 C CA . GLU A 1 119 ? 3.502 4.284 -26.408 1.00 82.88 119 GLU A CA 1
ATOM 932 C C . GLU A 1 119 ? 4.238 4.245 -25.062 1.00 82.88 119 GLU A C 1
ATOM 934 O O . GLU A 1 119 ? 3.690 3.801 -24.057 1.00 82.88 119 GLU A O 1
ATOM 939 N N . ALA A 1 120 ? 5.438 4.834 -24.992 1.00 81.75 120 ALA A N 1
ATOM 940 C CA . ALA A 1 120 ? 6.196 4.915 -23.744 1.00 81.75 120 ALA A CA 1
ATOM 941 C C . ALA A 1 120 ? 5.504 5.795 -22.686 1.00 81.75 120 ALA A C 1
ATOM 943 O O . ALA A 1 120 ? 5.676 5.577 -21.484 1.00 81.75 120 ALA A O 1
ATOM 944 N N . ALA A 1 121 ? 4.729 6.796 -23.115 1.00 83.12 121 ALA A N 1
ATOM 945 C CA . ALA A 1 121 ? 3.918 7.606 -22.214 1.00 83.12 121 ALA A CA 1
ATOM 946 C C . ALA A 1 121 ? 2.731 6.807 -21.656 1.00 83.12 121 ALA A C 1
ATOM 948 O O . ALA A 1 121 ? 2.402 6.952 -20.479 1.00 83.12 121 ALA A O 1
ATOM 949 N N . GLU A 1 122 ? 2.108 5.954 -22.472 1.00 84.81 122 GLU A N 1
ATOM 950 C CA . GLU A 1 122 ? 1.021 5.071 -22.051 1.00 84.81 122 GLU A CA 1
ATOM 951 C C . GLU A 1 122 ? 1.506 4.005 -21.060 1.00 84.81 122 GLU A C 1
ATOM 953 O O . GLU A 1 122 ? 0.917 3.871 -19.987 1.00 84.81 122 GLU A O 1
ATOM 958 N N . ASP A 1 123 ? 2.642 3.363 -21.331 1.00 82.31 123 ASP A N 1
ATOM 959 C CA . ASP A 1 123 ? 3.264 2.379 -20.431 1.00 82.31 123 ASP A CA 1
ATOM 960 C C . ASP A 1 123 ? 3.715 2.980 -19.088 1.00 82.31 123 ASP A C 1
ATOM 962 O O . ASP A 1 123 ? 3.816 2.289 -18.068 1.00 82.31 123 ASP A O 1
ATOM 966 N N . ALA A 1 124 ? 3.999 4.285 -19.054 1.00 84.12 124 ALA A N 1
ATOM 967 C CA . ALA A 1 124 ? 4.323 4.993 -17.821 1.00 84.12 124 ALA A CA 1
ATOM 968 C C . ALA A 1 124 ? 3.085 5.290 -16.958 1.00 84.12 124 ALA A C 1
ATOM 970 O O . ALA A 1 124 ? 3.227 5.594 -15.769 1.00 84.12 124 ALA A O 1
ATOM 971 N N . ARG A 1 125 ? 1.866 5.219 -17.507 1.00 86.25 125 ARG A N 1
ATOM 972 C CA . ARG A 1 125 ? 0.661 5.558 -16.745 1.00 86.25 125 ARG A CA 1
ATOM 973 C C . ARG A 1 125 ? 0.364 4.498 -15.685 1.00 86.25 125 ARG A C 1
ATOM 975 O O . ARG A 1 125 ? 0.438 3.298 -15.942 1.00 86.25 125 ARG A O 1
ATOM 982 N N . PRO A 1 126 ? -0.040 4.912 -14.472 1.00 86.12 126 PRO A N 1
ATOM 983 C CA . PRO A 1 126 ? -0.498 3.965 -13.471 1.00 86.12 126 PRO A CA 1
ATOM 984 C C . PRO A 1 126 ? -1.751 3.226 -13.947 1.00 86.12 126 PRO A C 1
ATOM 986 O O . PRO A 1 126 ? -2.703 3.848 -14.425 1.00 86.12 126 PRO A O 1
ATOM 989 N N . SER A 1 127 ? -1.784 1.912 -13.736 1.00 86.81 127 SER A N 1
ATOM 990 C CA . SER A 1 127 ? -2.949 1.094 -14.069 1.00 86.81 127 SER A CA 1
ATOM 991 C C . SER A 1 127 ? -4.187 1.491 -13.254 1.00 86.81 127 SER A C 1
ATOM 993 O O . SER A 1 127 ? -4.098 2.024 -12.140 1.00 86.81 127 SER A O 1
ATOM 995 N N . THR A 1 128 ? -5.371 1.170 -13.780 1.00 87.94 128 THR A N 1
ATOM 996 C CA . THR A 1 128 ? -6.649 1.385 -13.083 1.00 87.94 128 THR A CA 1
ATOM 997 C C . THR A 1 128 ? -6.685 0.676 -11.729 1.00 87.94 128 THR A C 1
ATOM 999 O O . THR A 1 128 ? -7.177 1.241 -10.756 1.00 87.94 128 THR A O 1
ATOM 1002 N N . ALA A 1 129 ? -6.104 -0.524 -11.628 1.00 85.94 129 ALA A N 1
ATOM 1003 C CA . ALA A 1 129 ? -6.015 -1.261 -10.370 1.00 85.94 129 ALA A CA 1
ATOM 1004 C C . ALA A 1 129 ? -5.210 -0.490 -9.308 1.00 85.94 129 ALA A C 1
ATOM 1006 O O . ALA A 1 129 ? -5.659 -0.374 -8.168 1.00 85.94 129 ALA A O 1
ATOM 1007 N N . THR A 1 130 ? -4.075 0.108 -9.686 1.00 87.00 130 THR A N 1
ATOM 1008 C CA . THR A 1 130 ? -3.263 0.932 -8.776 1.00 87.00 130 THR A CA 1
ATOM 1009 C C . THR A 1 130 ? -4.019 2.182 -8.324 1.00 87.00 130 THR A C 1
ATOM 1011 O O . THR A 1 130 ? -3.986 2.534 -7.147 1.00 87.00 130 THR A O 1
ATOM 1014 N N . ARG A 1 131 ? -4.756 2.837 -9.233 1.00 90.06 131 ARG A N 1
ATOM 1015 C CA . ARG A 1 131 ? -5.593 4.003 -8.892 1.00 90.06 131 ARG A CA 1
ATOM 1016 C C . ARG A 1 131 ? -6.723 3.630 -7.933 1.00 90.06 131 ARG A C 1
ATOM 1018 O O . ARG A 1 131 ? -6.945 4.332 -6.952 1.00 90.06 131 ARG A O 1
ATOM 1025 N N . ASN A 1 132 ? -7.394 2.505 -8.169 1.00 92.62 132 ASN A N 1
ATOM 1026 C CA . ASN A 1 132 ? -8.437 2.002 -7.277 1.00 92.62 132 ASN A CA 1
ATOM 1027 C C . ASN A 1 132 ? -7.870 1.671 -5.891 1.00 92.62 132 ASN A C 1
ATOM 1029 O O . ASN A 1 132 ? -8.453 2.077 -4.890 1.00 92.62 132 ASN A O 1
ATOM 1033 N N . GLY A 1 133 ? -6.701 1.025 -5.833 1.00 89.56 133 GLY A N 1
ATOM 1034 C CA . GLY A 1 133 ? -5.997 0.751 -4.578 1.00 89.56 133 GLY A CA 1
ATOM 1035 C C . GLY A 1 133 ? -5.698 2.019 -3.772 1.00 89.56 133 GLY A C 1
ATOM 1036 O O . GLY A 1 133 ? -5.871 2.027 -2.553 1.00 89.56 133 GLY A O 1
ATOM 1037 N N . PHE A 1 134 ? -5.341 3.115 -4.446 1.00 93.19 134 PHE A N 1
ATOM 1038 C CA . PHE A 1 134 ? -5.147 4.415 -3.804 1.00 93.19 134 PHE A CA 1
ATOM 1039 C C . PHE A 1 134 ? -6.429 4.986 -3.208 1.00 93.19 134 PHE A C 1
ATOM 1041 O O . PHE A 1 134 ? -6.431 5.403 -2.049 1.00 93.19 134 PHE A O 1
ATOM 1048 N N . TYR A 1 135 ? -7.533 4.974 -3.958 1.00 94.81 135 TYR A N 1
ATOM 1049 C CA . TYR A 1 135 ? -8.814 5.466 -3.449 1.00 94.81 135 TYR A CA 1
ATOM 1050 C C . TYR A 1 135 ? -9.336 4.621 -2.285 1.00 94.81 135 TYR A C 1
ATOM 1052 O O . TYR A 1 135 ? -9.822 5.179 -1.301 1.00 94.81 135 TYR A O 1
ATOM 1060 N N . THR A 1 136 ? -9.182 3.296 -2.348 1.00 94.12 136 THR A N 1
ATOM 1061 C CA . THR A 1 136 ? -9.497 2.412 -1.219 1.00 94.12 136 THR A CA 1
ATOM 1062 C C . THR A 1 136 ? -8.644 2.758 -0.005 1.00 94.12 136 THR A C 1
ATOM 1064 O O . THR A 1 136 ? -9.183 2.901 1.091 1.00 94.12 136 THR A O 1
ATOM 1067 N N . CYS A 1 137 ? -7.337 2.964 -0.186 1.00 94.69 137 CYS A N 1
ATOM 1068 C CA . CYS A 1 137 ? -6.469 3.359 0.915 1.00 94.69 137 CYS A CA 1
ATOM 1069 C C . CYS A 1 137 ? -6.888 4.702 1.522 1.00 94.69 137 CYS A C 1
ATOM 1071 O O . CYS A 1 137 ? -6.977 4.800 2.739 1.00 94.69 137 CYS A O 1
ATOM 1073 N N . LEU A 1 138 ? -7.192 5.717 0.706 1.00 96.69 138 LEU A N 1
ATOM 1074 C CA . LEU A 1 138 ? -7.685 7.011 1.188 1.00 96.69 138 LEU A CA 1
ATOM 1075 C C . LEU A 1 138 ? -8.974 6.868 2.001 1.00 96.69 138 LEU A C 1
ATOM 1077 O O . LEU A 1 138 ? -9.081 7.445 3.083 1.00 96.69 138 LEU A O 1
ATOM 1081 N N . ALA A 1 139 ? -9.932 6.082 1.507 1.00 97.19 139 ALA A N 1
ATOM 1082 C CA . ALA A 1 139 ? -11.184 5.829 2.212 1.00 97.19 139 ALA A CA 1
ATOM 1083 C C . ALA A 1 139 ? -10.937 5.168 3.578 1.00 97.19 139 ALA A C 1
ATOM 1085 O O . ALA A 1 139 ? -11.515 5.592 4.580 1.00 97.19 139 ALA A O 1
ATOM 1086 N N . LEU A 1 140 ? -10.033 4.184 3.642 1.00 97.06 140 LEU A N 1
ATOM 1087 C CA . LEU A 1 140 ? -9.645 3.535 4.896 1.00 97.06 140 LEU A CA 1
ATOM 1088 C C . LEU A 1 140 ? -8.888 4.477 5.837 1.00 97.06 140 LEU A C 1
ATOM 1090 O O . LEU A 1 140 ? -9.113 4.422 7.042 1.00 97.06 140 LEU A O 1
ATOM 1094 N N . THR A 1 141 ? -8.051 5.378 5.318 1.00 97.44 141 THR A N 1
ATOM 1095 C CA . THR A 1 141 ? -7.375 6.404 6.126 1.00 97.44 141 THR A CA 1
ATOM 1096 C C . THR A 1 141 ? -8.386 7.348 6.774 1.00 97.44 141 THR A C 1
ATOM 1098 O O . THR A 1 141 ? -8.300 7.607 7.973 1.00 97.44 141 THR A O 1
ATOM 1101 N N . VAL A 1 142 ? -9.376 7.831 6.013 1.00 97.69 142 VAL A N 1
ATOM 1102 C CA . VAL A 1 142 ? -10.450 8.689 6.544 1.00 97.69 142 VAL A CA 1
ATOM 1103 C C . VAL A 1 142 ? -11.282 7.937 7.584 1.00 97.69 142 VAL A C 1
ATOM 1105 O O . VAL A 1 142 ? -11.577 8.481 8.648 1.00 97.69 142 VAL A O 1
ATOM 1108 N N . LEU A 1 143 ? -11.609 6.671 7.314 1.00 96.81 143 LEU A N 1
ATOM 1109 C CA . LEU A 1 143 ? -12.321 5.812 8.255 1.00 96.81 143 LEU A CA 1
ATOM 1110 C C . LEU A 1 143 ? -11.539 5.624 9.564 1.00 96.81 143 LEU A C 1
ATOM 1112 O O . LEU A 1 143 ? -12.098 5.803 10.645 1.00 96.81 143 LEU A O 1
ATOM 1116 N N . ALA A 1 144 ? -10.248 5.298 9.477 1.00 96.25 144 ALA A N 1
ATOM 1117 C CA . ALA A 1 144 ? -9.378 5.119 10.635 1.00 96.25 144 ALA A CA 1
ATOM 1118 C C . ALA A 1 144 ? -9.217 6.422 11.434 1.00 96.25 144 ALA A C 1
ATOM 1120 O O . ALA A 1 144 ? -9.260 6.391 12.661 1.00 96.25 144 ALA A O 1
ATOM 1121 N N . ALA A 1 145 ? -9.105 7.573 10.762 1.00 96.75 145 ALA A N 1
ATOM 1122 C CA . ALA A 1 145 ? -9.053 8.878 11.420 1.00 96.75 145 ALA A CA 1
ATOM 1123 C C . ALA A 1 145 ? -10.340 9.170 12.203 1.00 96.75 145 ALA A C 1
ATOM 1125 O O . ALA A 1 145 ? -10.282 9.603 13.354 1.00 96.75 145 ALA A O 1
ATOM 1126 N N . TRP A 1 146 ? -11.501 8.882 11.609 1.00 97.19 146 TRP A N 1
ATOM 1127 C CA . TRP A 1 146 ? -12.792 9.059 12.270 1.00 97.19 146 TRP A CA 1
ATOM 1128 C C . TRP A 1 146 ? -12.960 8.122 13.474 1.00 97.19 146 TRP A C 1
ATOM 1130 O O . TRP A 1 146 ? -13.367 8.568 14.546 1.00 97.19 146 TRP A O 1
ATOM 1140 N N . LEU A 1 147 ? -12.591 6.842 13.336 1.00 95.62 147 LEU A N 1
ATOM 1141 C CA . LEU A 1 147 ? -12.617 5.876 14.441 1.00 95.62 147 LEU A CA 1
ATOM 1142 C C . LEU A 1 147 ? -11.649 6.265 15.566 1.00 95.62 147 LEU A C 1
ATOM 1144 O O . LEU A 1 147 ? -12.003 6.154 16.739 1.00 95.62 147 LEU A O 1
ATOM 1148 N N . GLY A 1 148 ? -10.463 6.768 15.218 1.00 93.88 148 GLY A N 1
ATOM 1149 C CA . GLY A 1 148 ? -9.493 7.299 16.173 1.00 93.88 148 GLY A CA 1
ATOM 1150 C C . GLY A 1 148 ? -10.031 8.514 16.930 1.00 93.88 148 GLY A C 1
ATOM 1151 O O . GLY A 1 148 ? -9.947 8.552 18.152 1.00 93.88 148 GLY A O 1
ATOM 1152 N N . TRP A 1 149 ? -10.670 9.462 16.234 1.00 95.50 149 TRP A N 1
ATOM 1153 C CA . TRP A 1 149 ? -11.336 10.610 16.867 1.00 95.50 149 TRP A CA 1
ATOM 1154 C C . TRP A 1 149 ? -12.441 10.174 17.836 1.00 95.50 149 TRP A C 1
ATOM 1156 O O . TRP A 1 149 ? -12.625 10.769 18.896 1.00 95.50 149 TRP A O 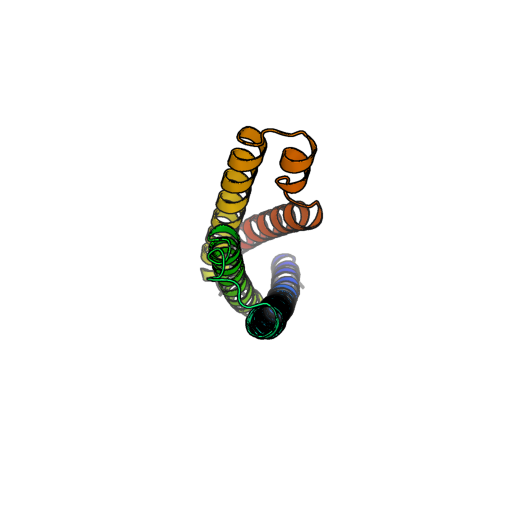1
ATOM 1166 N N . LYS A 1 150 ? -13.191 9.127 17.481 1.00 94.44 150 LYS A N 1
ATOM 1167 C CA . LYS A 1 150 ? -14.243 8.547 18.326 1.00 94.44 150 LYS A CA 1
ATOM 1168 C C . LYS A 1 150 ? -13.710 7.709 19.493 1.00 94.44 150 LYS A C 1
ATOM 1170 O O . LYS A 1 150 ? -14.520 7.251 20.293 1.00 94.44 150 LYS A O 1
ATOM 1175 N N . GLY A 1 151 ? -12.395 7.497 19.594 1.00 92.31 151 GLY A N 1
ATOM 1176 C CA . GLY A 1 151 ? -11.792 6.639 20.617 1.00 92.31 151 GLY A CA 1
ATOM 1177 C C . GLY A 1 151 ? -12.163 5.160 20.464 1.00 92.31 151 GLY A C 1
ATOM 1178 O O . GLY A 1 151 ? -12.149 4.420 21.440 1.00 92.31 151 GLY A O 1
ATOM 1179 N N . ALA A 1 152 ? -12.547 4.734 19.256 1.00 92.56 152 ALA A N 1
ATOM 1180 C CA . ALA A 1 152 ? -12.958 3.359 18.964 1.00 92.56 152 ALA A CA 1
ATOM 1181 C C . ALA A 1 152 ? -11.782 2.444 18.568 1.00 92.56 152 ALA A C 1
ATOM 1183 O O . ALA A 1 152 ? -11.974 1.241 18.387 1.00 92.56 152 ALA A O 1
ATOM 1184 N N . LEU A 1 153 ? -10.587 3.017 18.400 1.00 92.38 153 LEU A N 1
ATOM 1185 C CA . LEU A 1 153 ? -9.335 2.289 18.195 1.00 92.38 153 LEU A CA 1
ATOM 1186 C C . LEU A 1 153 ? -8.632 2.084 19.542 1.00 92.38 153 LEU A C 1
ATOM 1188 O O . LEU A 1 153 ? -8.725 2.944 20.416 1.00 92.38 153 LEU A O 1
ATOM 1192 N N . ALA A 1 154 ? -7.962 0.942 19.680 1.00 85.75 154 ALA A N 1
ATOM 1193 C CA . ALA A 1 154 ? -7.200 0.551 20.863 1.00 85.75 154 ALA A CA 1
ATOM 1194 C C . ALA A 1 154 ? -5.792 1.160 20.895 1.00 85.75 154 ALA A C 1
ATOM 1196 O O . ALA A 1 154 ? -5.219 1.418 19.804 1.00 85.75 154 ALA A O 1
#

Sequence (154 aa):
MTLEQALVWVLRGFGALYIVGAVLLFRHLRVYALADDATKRIEMMTREIEGQESPEPPDAFDTERNRWLAAGGVLTAVAGLAMVFALQISLVILVLLVLQQLGYFIRQRMRELAAKTPEAAEDARPSTATRNGFYTCLALTVLAAWLGWKGALA

Nearest PDB structures (foldseek):
  2elb-assembly1_A-2  TM=3.161E-01  e=7.585E-01  Homo sapiens
  8hvj-assembly1_B-2  TM=2.911E-01  e=4.744E+00  Escherichia coli K-12
  6jx6-assembly1_A  TM=3.259E-01  e=6.212E+00  Homo sapie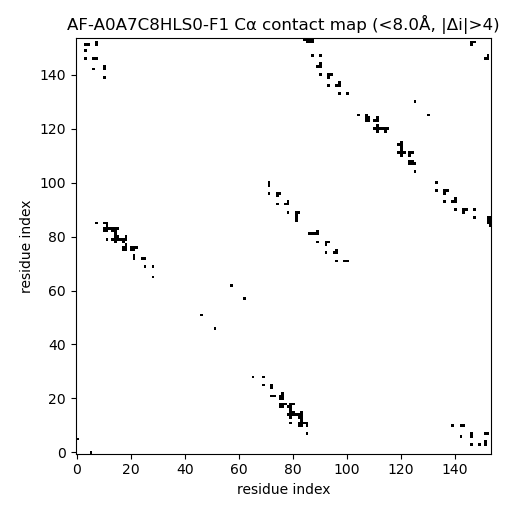ns
  8a1g-assembly2_B  TM=2.342E-01  e=3.433E+00  Homo sapiens

Mean predicted aligned error: 6.84 Å